Protein AF-A0A2X3EWA4-F1 (afdb_monomer_lite)

Radius of gyration: 13.62 Å; chains: 1; bounding box: 33×16×35 Å

Secondary structure (DSSP, 8-state):
-EEEEETTEEEEEEEEEEETT-TTSPEEEEEEEETTS-EEEEEEEE--PPTTT-

pL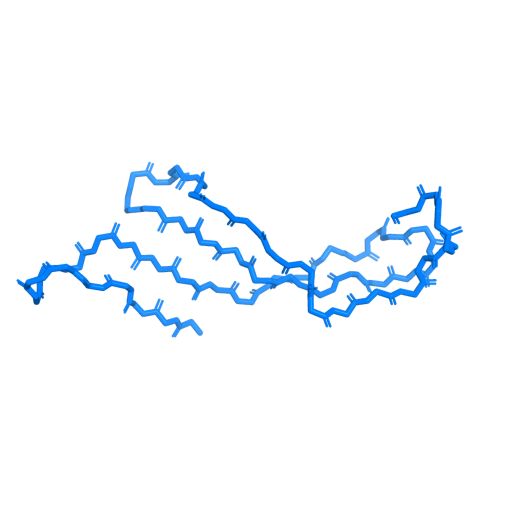DDT: mean 93.07, std 6.24, range [68.31, 98.06]

Foldseek 3Di:
DAFDDDPNHTFWDWDWDWDQPDPQGIWIKIWIDGPVGHTPDMDTPDDDDDPPPD

Structure (mmCIF, N/CA/C/O backbone):
data_AF-A0A2X3EWA4-F1
#
_entry.id   AF-A0A2X3EWA4-F1
#
loop_
_atom_site.group_PDB
_atom_site.id
_atom_site.type_symbol
_atom_site.label_atom_id
_atom_site.label_alt_id
_atom_site.label_comp_id
_atom_site.label_asym_id
_atom_site.label_entity_id
_atom_site.label_seq_id
_atom_site.pdbx_PDB_ins_code
_atom_site.Cartn_x
_atom_site.Cartn_y
_atom_site.Cartn_z
_a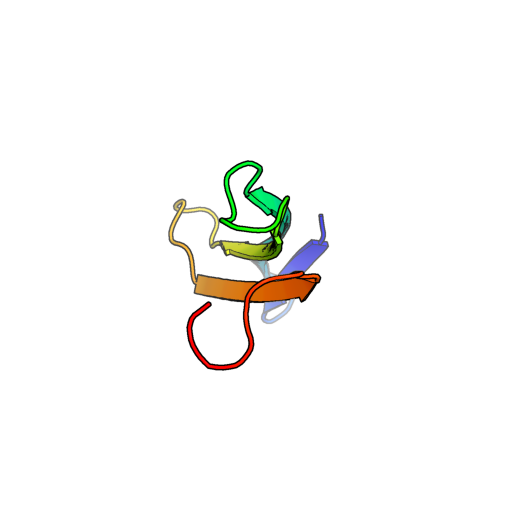tom_site.occupancy
_atom_site.B_iso_or_equiv
_atom_site.auth_seq_id
_atom_site.auth_comp_id
_atom_site.auth_asym_id
_atom_site.auth_atom_id
_atom_site.pdbx_PDB_model_num
ATOM 1 N N . MET A 1 1 ? -9.508 -5.136 -1.738 1.00 90.69 1 MET A N 1
ATOM 2 C CA . MET A 1 1 ? -9.819 -4.063 -0.764 1.00 90.69 1 MET A CA 1
ATOM 3 C C . MET A 1 1 ? -10.104 -4.695 0.587 1.00 90.69 1 MET A C 1
ATOM 5 O O . MET A 1 1 ? -10.904 -5.621 0.657 1.00 90.69 1 MET A O 1
ATOM 9 N N . TRP A 1 2 ? -9.458 -4.201 1.637 1.00 96.88 2 TRP A N 1
ATOM 10 C CA . TRP A 1 2 ? -9.578 -4.685 3.013 1.00 96.88 2 TRP A CA 1
ATOM 11 C C . TRP A 1 2 ? -9.990 -3.537 3.932 1.00 96.88 2 TRP A C 1
ATOM 13 O O . TRP A 1 2 ? -9.549 -2.411 3.730 1.00 96.88 2 TRP A O 1
ATOM 23 N N . ILE A 1 3 ? -10.813 -3.812 4.946 1.00 97.31 3 ILE A N 1
ATOM 24 C CA . ILE A 1 3 ? -11.246 -2.804 5.924 1.00 97.31 3 ILE A CA 1
ATOM 25 C C . ILE A 1 3 ? -10.384 -2.907 7.180 1.00 97.31 3 ILE A C 1
ATOM 27 O O . ILE A 1 3 ? -10.342 -3.956 7.823 1.00 97.31 3 ILE A O 1
ATOM 31 N N . ALA A 1 4 ? -9.734 -1.806 7.549 1.00 96.88 4 ALA A N 1
ATOM 32 C CA . ALA A 1 4 ? -9.017 -1.679 8.807 1.00 96.88 4 ALA A CA 1
ATOM 33 C C . ALA A 1 4 ? -10.008 -1.369 9.935 1.00 96.88 4 ALA A C 1
ATOM 35 O O . ALA A 1 4 ? -10.881 -0.506 9.797 1.00 96.88 4 ALA A O 1
ATOM 36 N N . LYS A 1 5 ? -9.864 -2.064 11.065 1.00 97.12 5 LYS A N 1
ATOM 37 C CA . LYS A 1 5 ? -10.707 -1.883 12.249 1.00 97.12 5 LYS A CA 1
ATOM 38 C C . LYS A 1 5 ? -9.853 -1.625 13.486 1.00 97.12 5 LYS A C 1
ATOM 40 O O . LYS A 1 5 ? -8.784 -2.208 13.627 1.00 97.12 5 LYS A O 1
ATOM 45 N N . ASN A 1 6 ? -10.363 -0.797 14.391 1.00 95.56 6 ASN A N 1
ATOM 46 C CA . ASN A 1 6 ? -9.846 -0.630 15.746 1.00 95.56 6 ASN A CA 1
ATOM 47 C C . ASN A 1 6 ? -11.005 -0.839 16.724 1.00 95.56 6 ASN A C 1
ATOM 49 O O . ASN A 1 6 ? -11.998 -0.118 16.640 1.00 95.56 6 ASN A O 1
ATOM 53 N N . ASN A 1 7 ? -10.904 -1.833 17.611 1.00 96.38 7 ASN A N 1
ATOM 54 C CA . ASN A 1 7 ? -11.997 -2.254 18.499 1.00 96.38 7 ASN A CA 1
ATOM 55 C C . ASN A 1 7 ? -13.324 -2.449 17.738 1.00 96.38 7 ASN A C 1
ATOM 57 O O . ASN A 1 7 ? -14.330 -1.818 18.053 1.00 96.38 7 ASN A O 1
ATOM 61 N N . ASP A 1 8 ? -13.281 -3.241 16.660 1.00 95.75 8 ASP A N 1
ATOM 62 C CA . ASP A 1 8 ? -14.390 -3.521 15.729 1.00 95.75 8 ASP A CA 1
ATOM 63 C C . ASP A 1 8 ? -14.977 -2.329 14.959 1.00 95.75 8 ASP A C 1
ATOM 65 O O . ASP A 1 8 ? -15.726 -2.526 13.997 1.00 95.75 8 ASP A O 1
ATOM 69 N N . ARG A 1 9 ? -14.576 -1.097 15.281 1.00 97.25 9 ARG A N 1
ATOM 70 C CA . ARG A 1 9 ? -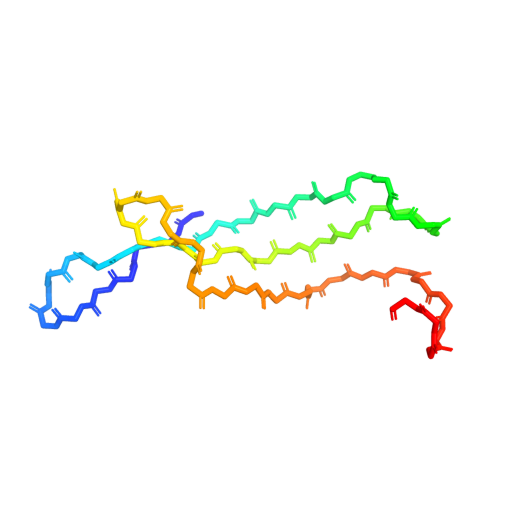14.956 0.099 14.535 1.00 97.25 9 ARG A CA 1
ATOM 71 C C . ARG A 1 9 ? -14.110 0.209 13.262 1.00 97.25 9 ARG A C 1
ATOM 73 O O . ARG A 1 9 ? -12.883 0.268 13.367 1.00 97.25 9 ARG A O 1
ATOM 80 N N . PRO A 1 10 ? -14.720 0.283 12.065 1.00 97.19 10 PRO A N 1
ATOM 81 C CA . PRO A 1 10 ? -13.998 0.594 10.838 1.00 97.19 10 PRO A CA 1
ATOM 82 C C . PRO A 1 10 ? -13.324 1.964 10.950 1.00 97.19 10 PRO A C 1
ATOM 84 O O . PRO A 1 10 ? -13.979 2.952 11.284 1.00 97.19 10 PRO A O 1
ATOM 87 N N . ILE A 1 11 ? -12.028 2.021 10.657 1.00 97.31 11 ILE A N 1
ATOM 88 C CA . ILE A 1 11 ? -11.235 3.261 10.694 1.00 97.31 11 ILE A CA 1
ATOM 89 C C . ILE A 1 11 ? -10.663 3.650 9.329 1.00 97.31 11 ILE A C 1
ATOM 91 O O . ILE A 1 11 ? -10.238 4.785 9.149 1.00 97.31 11 ILE A O 1
ATOM 95 N N . GLY A 1 12 ? -10.675 2.735 8.363 1.00 97.88 12 GLY A N 1
ATOM 96 C CA . GLY A 1 12 ? -10.202 3.000 7.014 1.00 97.88 12 GLY A CA 1
ATOM 97 C C . GLY A 1 12 ? -10.198 1.745 6.159 1.00 97.88 12 GLY A C 1
ATOM 98 O O . GLY A 1 12 ? -10.692 0.689 6.566 1.00 97.88 12 GLY A O 1
ATOM 99 N N . ALA A 1 13 ? -9.613 1.856 4.977 1.00 98.06 13 ALA A N 1
ATOM 100 C CA . ALA A 1 13 ? -9.466 0.757 4.047 1.00 98.06 13 ALA A CA 1
ATOM 101 C C . ALA A 1 13 ? -8.079 0.741 3.413 1.00 98.06 13 ALA A C 1
ATOM 103 O O . ALA A 1 13 ? -7.446 1.779 3.241 1.00 98.06 13 ALA A O 1
ATOM 104 N N . VAL A 1 14 ? -7.645 -0.456 3.036 1.00 98.00 14 VAL A N 1
ATOM 105 C CA . VAL A 1 14 ? -6.482 -0.686 2.186 1.00 98.00 14 VAL A CA 1
ATOM 106 C C . VAL A 1 14 ? -6.975 -1.184 0.834 1.00 98.00 14 VAL A C 1
ATOM 108 O O . VAL A 1 14 ? -7.787 -2.112 0.759 1.00 98.00 14 VAL A O 1
ATOM 111 N N . MET A 1 15 ? -6.495 -0.579 -0.242 1.00 97.25 15 MET A N 1
ATOM 112 C CA . MET A 1 15 ? -6.829 -0.949 -1.613 1.00 97.25 15 MET A CA 1
ATOM 113 C C . MET A 1 15 ? -5.568 -1.101 -2.453 1.00 97.25 15 MET A C 1
ATOM 115 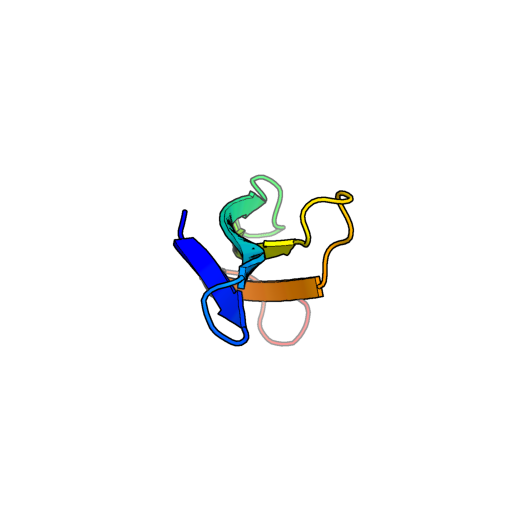O O . MET A 1 15 ? -4.576 -0.414 -2.224 1.00 97.25 15 MET A O 1
ATOM 119 N N . GLU A 1 16 ? -5.623 -2.030 -3.400 1.00 97.06 16 GLU A N 1
ATOM 120 C CA . GLU A 1 16 ? -4.613 -2.138 -4.446 1.00 97.06 16 GLU A CA 1
ATOM 121 C C . GLU A 1 16 ? -4.809 -0.982 -5.425 1.00 97.06 16 GLU A C 1
ATOM 123 O O . GLU A 1 16 ? -5.942 -0.632 -5.767 1.00 97.06 16 GLU A O 1
ATOM 128 N N . ALA A 1 17 ? -3.706 -0.382 -5.848 1.00 95.19 17 ALA A N 1
ATOM 129 C CA . ALA A 1 17 ? -3.676 0.667 -6.846 1.00 95.19 17 ALA A CA 1
ATOM 130 C C . ALA A 1 17 ? -2.491 0.442 -7.783 1.00 95.19 17 ALA A C 1
ATOM 132 O O . ALA A 1 17 ? -1.443 -0.060 -7.379 1.00 95.19 17 ALA A O 1
ATOM 133 N N . THR A 1 18 ? -2.655 0.863 -9.028 1.00 95.69 18 THR A N 1
ATOM 134 C CA . THR A 1 18 ? -1.593 0.835 -10.028 1.00 95.69 18 THR A CA 1
ATOM 135 C C . THR A 1 18 ? -1.295 2.266 -10.439 1.00 95.69 18 THR A C 1
ATOM 137 O O . THR A 1 18 ? -2.202 2.977 -10.871 1.00 95.69 18 THR A O 1
ATOM 140 N N . ALA A 1 19 ? -0.038 2.690 -10.324 1.00 92.62 19 ALA A N 1
ATOM 141 C CA . ALA A 1 19 ? 0.442 3.891 -10.995 1.00 92.62 19 ALA A CA 1
ATOM 142 C C . ALA A 1 19 ? 0.981 3.463 -12.373 1.00 92.62 19 ALA A C 1
ATOM 144 O O . ALA A 1 19 ? 2.022 2.805 -12.428 1.00 92.62 19 ALA A O 1
ATOM 145 N N . PRO A 1 20 ? 0.263 3.746 -13.477 1.00 86.44 20 PRO A N 1
ATOM 146 C CA . PRO A 1 20 ? 0.613 3.208 -14.793 1.00 86.44 20 PRO A CA 1
ATOM 147 C C . PRO A 1 20 ? 1.875 3.847 -15.388 1.00 86.44 20 PRO A C 1
ATOM 149 O O . PRO A 1 20 ? 2.550 3.211 -16.192 1.00 86.44 20 PRO A O 1
ATOM 152 N N . ASP A 1 21 ? 2.213 5.062 -14.954 1.00 84.19 21 ASP A N 1
ATOM 153 C CA . ASP A 1 21 ? 3.222 5.916 -15.585 1.00 84.19 21 ASP A CA 1
ATOM 154 C C . ASP A 1 21 ? 4.569 5.924 -14.837 1.00 84.19 21 ASP A C 1
ATOM 156 O O . ASP A 1 21 ? 5.256 6.945 -14.780 1.00 84.19 21 ASP A O 1
ATOM 160 N N . GLY A 1 22 ? 4.959 4.801 -14.225 1.00 79.94 22 GLY A N 1
ATOM 161 C CA . GLY A 1 22 ? 6.316 4.655 -13.691 1.00 79.94 22 GLY A CA 1
ATOM 162 C C . GLY A 1 22 ? 7.346 4.634 -14.824 1.00 79.94 22 GLY A C 1
ATOM 163 O O . GLY A 1 22 ? 7.068 4.159 -15.929 1.00 79.94 22 GLY A O 1
ATOM 164 N N . TYR A 1 23 ? 8.561 5.130 -14.570 1.00 79.94 23 TYR A N 1
ATOM 165 C CA . TYR A 1 23 ? 9.557 5.344 -15.632 1.00 79.94 23 TYR A CA 1
ATOM 166 C C . TYR A 1 23 ? 9.923 4.055 -16.385 1.00 79.94 23 TYR A C 1
ATOM 168 O O . TYR A 1 23 ? 10.228 4.077 -17.574 1.00 79.94 23 TYR A O 1
ATOM 176 N N . SER A 1 24 ? 9.885 2.919 -15.685 1.00 83.00 24 SER A N 1
ATOM 177 C CA . SER A 1 24 ? 10.188 1.586 -16.227 1.00 83.00 24 SER A CA 1
ATOM 178 C C . SER A 1 24 ? 8.967 0.657 -16.249 1.00 83.00 24 SER A C 1
ATOM 180 O O . SER A 1 24 ? 9.116 -0.561 -16.304 1.00 83.00 24 SER A O 1
ATOM 182 N N . GLY A 1 25 ? 7.758 1.223 -16.204 1.00 88.12 25 GLY A N 1
ATOM 183 C CA . GLY A 1 25 ? 6.496 0.488 -16.218 1.00 88.12 25 GLY A CA 1
ATOM 184 C C . GLY A 1 25 ? 5.639 0.732 -14.980 1.00 88.12 25 GLY A C 1
ATOM 185 O O . GLY A 1 25 ? 5.944 1.571 -14.136 1.00 88.12 25 GLY A O 1
ATOM 186 N N . ALA A 1 26 ? 4.542 -0.016 -14.886 1.00 92.38 26 ALA A N 1
ATOM 187 C CA . ALA A 1 26 ? 3.559 0.164 -13.830 1.00 92.38 26 ALA A CA 1
ATOM 188 C C . ALA A 1 26 ? 4.130 -0.145 -12.432 1.00 92.38 26 ALA A C 1
ATOM 190 O O . ALA A 1 26 ? 4.827 -1.144 -12.240 1.00 92.38 26 ALA A O 1
ATOM 191 N N . ILE A 1 27 ? 3.771 0.685 -11.451 1.00 93.94 27 ILE A N 1
ATOM 192 C CA . ILE A 1 27 ? 4.087 0.489 -10.031 1.00 93.94 27 ILE A CA 1
ATOM 193 C C . ILE A 1 27 ? 2.830 -0.022 -9.334 1.00 93.94 27 ILE A C 1
ATOM 195 O O . ILE A 1 27 ? 1.775 0.619 -9.389 1.00 93.94 27 ILE A O 1
ATOM 199 N N . GLN A 1 28 ? 2.944 -1.167 -8.667 1.00 96.19 28 GLN A N 1
ATOM 200 C CA . GLN A 1 28 ? 1.861 -1.738 -7.874 1.00 96.19 28 GLN A CA 1
ATOM 201 C C . GLN A 1 28 ? 1.975 -1.270 -6.428 1.00 96.19 28 GLN A C 1
ATOM 203 O O . GLN A 1 28 ? 3.044 -1.325 -5.811 1.00 96.19 28 GLN A O 1
ATOM 208 N N . LEU A 1 29 ? 0.858 -0.787 -5.899 1.00 96.06 29 LEU A N 1
ATOM 209 C CA . LEU A 1 29 ? 0.774 -0.109 -4.618 1.00 96.06 29 LEU A CA 1
ATOM 210 C C . LEU A 1 29 ? -0.346 -0.708 -3.774 1.00 96.06 29 LEU A C 1
ATOM 212 O O . LEU A 1 29 ? -1.422 -1.044 -4.265 1.00 96.06 29 LEU A O 1
ATOM 216 N N . LEU A 1 30 ? -0.128 -0.711 -2.467 1.00 97.25 30 LEU A N 1
ATOM 217 C CA . LEU A 1 30 ? -1.196 -0.690 -1.482 1.00 97.25 30 LEU A CA 1
ATOM 218 C C . LEU A 1 30 ? -1.367 0.741 -0.989 1.00 97.25 30 LEU A C 1
ATOM 220 O O . LEU A 1 30 ? -0.397 1.376 -0.575 1.00 97.25 30 LEU A O 1
ATOM 224 N N . VAL A 1 31 ? -2.601 1.232 -0.994 1.00 97.62 31 VAL A N 1
ATOM 225 C CA . VAL A 1 31 ? -2.969 2.553 -0.479 1.00 97.62 31 VAL A CA 1
ATOM 226 C C . VAL A 1 31 ? -3.907 2.366 0.700 1.00 97.62 31 VAL A C 1
ATOM 228 O O . VAL A 1 31 ? -4.954 1.734 0.569 1.00 97.62 31 VAL A O 1
ATOM 231 N N . ALA A 1 32 ? -3.529 2.916 1.851 1.00 97.94 32 ALA A N 1
ATOM 232 C CA . ALA A 1 32 ? -4.361 2.981 3.040 1.00 97.94 32 ALA A CA 1
ATOM 233 C C . ALA A 1 32 ? -4.978 4.377 3.151 1.00 97.94 32 ALA A C 1
ATOM 235 O O . ALA A 1 32 ? -4.251 5.370 3.127 1.00 97.94 32 ALA A O 1
ATOM 236 N N . ALA A 1 33 ? -6.293 4.461 3.320 1.00 98.06 33 ALA A N 1
ATOM 237 C CA . ALA A 1 33 ? -6.991 5.722 3.544 1.00 98.06 33 ALA A CA 1
ATOM 238 C C . ALA A 1 33 ? -8.049 5.591 4.644 1.00 98.06 33 ALA A C 1
ATOM 240 O O . ALA A 1 33 ? -8.645 4.524 4.817 1.00 98.06 33 ALA A O 1
ATOM 241 N N . ASP A 1 34 ? -8.281 6.672 5.386 1.00 97.50 34 ASP A N 1
ATOM 242 C CA . ASP A 1 34 ? -9.442 6.781 6.265 1.00 97.50 34 ASP A CA 1
ATOM 243 C C . ASP A 1 34 ? -10.722 7.078 5.460 1.00 97.50 34 ASP A C 1
ATOM 245 O O . ASP A 1 34 ? -10.694 7.348 4.257 1.00 97.50 34 ASP A O 1
ATOM 249 N N . PHE A 1 35 ? -11.877 7.030 6.125 1.00 95.94 35 PHE A N 1
ATOM 250 C CA . PHE A 1 35 ? -13.165 7.310 5.475 1.00 95.94 35 PHE A CA 1
ATOM 251 C C . PHE A 1 35 ? -13.434 8.800 5.214 1.00 95.94 35 PHE A C 1
ATOM 253 O O . PHE A 1 35 ? -14.445 9.127 4.597 1.00 95.94 35 PHE A O 1
ATOM 260 N N . SER A 1 36 ? -12.543 9.692 5.648 1.00 96.62 36 SER A N 1
ATOM 261 C CA . SER A 1 36 ? -12.565 11.115 5.292 1.00 96.62 36 SER A CA 1
ATOM 262 C C . SER A 1 36 ? -11.794 11.389 3.994 1.00 96.62 36 SER A C 1
ATOM 264 O O . SER A 1 36 ? -11.785 12.523 3.519 1.00 96.62 36 SER A O 1
ATOM 266 N N . GLY A 1 37 ? -11.157 10.365 3.410 1.00 94.00 37 GLY A N 1
ATOM 267 C CA . GLY A 1 37 ? -10.339 10.474 2.203 1.00 94.00 37 GLY A CA 1
ATOM 268 C C . GLY A 1 37 ? -8.874 10.822 2.476 1.00 94.00 37 GLY A C 1
ATOM 269 O O . GLY A 1 37 ? -8.123 11.063 1.532 1.00 94.00 37 GLY A O 1
ATOM 270 N N . THR A 1 38 ? -8.439 10.839 3.738 1.00 97.56 38 THR A N 1
ATOM 271 C CA . THR A 1 38 ? -7.036 11.074 4.092 1.00 97.56 38 THR A CA 1
ATOM 272 C C . THR A 1 38 ? -6.227 9.816 3.818 1.00 97.56 38 THR A C 1
ATOM 274 O O . THR A 1 38 ? -6.520 8.754 4.369 1.00 97.56 38 THR A O 1
ATOM 277 N N . VAL A 1 39 ? -5.168 9.926 3.014 1.00 97.06 39 VAL A N 1
ATOM 278 C CA . VAL A 1 39 ? -4.206 8.832 2.831 1.00 97.06 39 VAL A CA 1
ATOM 279 C C . VAL A 1 39 ? -3.382 8.677 4.109 1.00 97.06 39 VAL A C 1
ATOM 281 O O . VAL A 1 39 ? -2.668 9.588 4.518 1.00 97.06 39 VAL A O 1
ATOM 284 N N . LEU A 1 40 ? -3.487 7.508 4.736 1.00 97.06 40 LEU A N 1
ATOM 285 C CA . LEU A 1 40 ? -2.774 7.150 5.964 1.00 97.06 40 LEU A CA 1
ATOM 286 C C . LEU A 1 40 ? -1.394 6.552 5.675 1.00 97.06 40 LEU A C 1
ATOM 288 O O . LEU A 1 40 ? -0.512 6.575 6.529 1.00 97.06 40 LEU A O 1
ATOM 292 N N . GLY A 1 41 ? -1.207 5.997 4.478 1.00 96.62 41 GLY A N 1
ATOM 293 C CA . GLY A 1 41 ? 0.064 5.436 4.049 1.00 96.62 41 GLY A CA 1
ATOM 294 C C . GLY A 1 41 ? -0.030 4.748 2.696 1.00 96.62 41 GLY A C 1
ATOM 295 O O . GLY A 1 41 ? -1.116 4.434 2.205 1.00 96.62 41 GLY A O 1
ATOM 296 N N . THR A 1 42 ? 1.131 4.494 2.105 1.00 96.50 42 THR A N 1
ATOM 297 C CA . THR A 1 42 ? 1.265 3.726 0.868 1.00 96.50 42 THR A CA 1
ATOM 298 C C . THR A 1 42 ? 2.409 2.727 0.998 1.00 96.50 42 THR A C 1
ATOM 300 O O . THR A 1 42 ? 3.320 2.905 1.812 1.00 96.50 42 THR A O 1
ATOM 303 N N . ARG A 1 43 ? 2.360 1.646 0.221 1.00 96.19 43 ARG A N 1
ATOM 304 C CA . ARG A 1 43 ? 3.455 0.683 0.117 1.00 96.19 43 ARG A CA 1
ATOM 305 C C . ARG A 1 43 ? 3.563 0.162 -1.305 1.00 96.19 43 ARG A C 1
ATOM 307 O O . ARG A 1 43 ? 2.591 -0.374 -1.821 1.00 96.19 43 ARG A O 1
ATOM 314 N N . VAL A 1 44 ? 4.755 0.261 -1.887 1.00 95.19 44 VAL A N 1
ATOM 315 C CA . VAL A 1 44 ? 5.079 -0.401 -3.154 1.00 95.19 44 VAL A CA 1
ATOM 316 C C . VAL A 1 44 ? 5.161 -1.905 -2.912 1.00 95.19 44 VAL A C 1
ATOM 318 O O . VAL A 1 44 ? 5.875 -2.361 -2.013 1.00 95.19 44 VAL A O 1
ATOM 321 N N . THR A 1 45 ? 4.398 -2.672 -3.681 1.00 94.81 45 THR A N 1
ATOM 322 C CA . THR A 1 45 ? 4.446 -4.138 -3.680 1.00 94.81 45 THR A CA 1
ATOM 323 C C . THR A 1 45 ? 5.275 -4.673 -4.838 1.00 94.81 45 THR A C 1
ATOM 325 O O . THR A 1 45 ? 5.879 -5.730 -4.695 1.00 94.81 45 THR A O 1
ATOM 328 N N . GLU A 1 46 ? 5.337 -3.938 -5.949 1.00 93.62 46 GLU A N 1
ATOM 329 C CA . 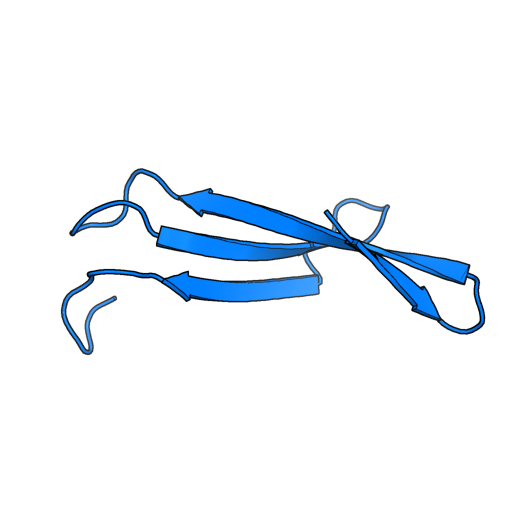GLU A 1 46 ? 6.125 -4.285 -7.131 1.00 93.62 46 GLU A CA 1
ATOM 330 C C . GLU A 1 46 ? 6.455 -3.023 -7.937 1.00 93.62 46 GLU A C 1
ATOM 332 O O . GLU A 1 46 ? 5.597 -2.157 -8.124 1.00 93.62 46 GLU A O 1
ATOM 337 N N . HIS A 1 47 ? 7.693 -2.923 -8.418 1.00 92.88 47 HIS A N 1
ATOM 338 C CA . HIS A 1 47 ? 8.130 -1.917 -9.382 1.00 92.88 47 HIS A CA 1
ATOM 339 C C . HIS A 1 47 ? 9.355 -2.437 -10.142 1.00 92.88 47 HIS A C 1
ATOM 341 O O . HIS A 1 47 ? 10.039 -3.352 -9.684 1.00 92.88 47 HIS A O 1
ATOM 347 N N . HIS A 1 48 ? 9.630 -1.833 -11.294 1.00 90.50 48 HIS A N 1
ATOM 348 C CA . HIS A 1 48 ? 10.760 -2.184 -12.158 1.00 90.50 48 HIS A CA 1
ATOM 349 C C . HIS A 1 48 ? 11.713 -1.002 -12.372 1.00 90.50 48 HIS A C 1
ATOM 351 O O . HIS A 1 48 ? 12.416 -0.942 -13.376 1.00 90.50 48 HIS A O 1
ATOM 357 N N . GLU A 1 49 ? 11.705 -0.028 -11.462 1.00 88.06 49 GLU A N 1
ATOM 358 C CA . GLU A 1 49 ? 12.506 1.186 -11.614 1.00 88.06 49 GLU A CA 1
ATOM 359 C C . GLU A 1 49 ? 13.995 0.941 -11.379 1.00 88.06 49 GLU A C 1
ATOM 361 O O . GLU A 1 49 ? 14.416 -0.054 -10.783 1.00 88.06 49 GLU A O 1
ATOM 366 N N . THR A 1 50 ? 14.807 1.879 -11.860 1.00 87.94 50 THR A N 1
ATOM 367 C CA . THR A 1 50 ? 16.254 1.820 -11.693 1.00 87.94 50 THR A CA 1
ATOM 368 C C . THR A 1 50 ? 16.609 1.878 -10.202 1.00 87.94 50 THR A C 1
ATOM 370 O O . THR A 1 50 ? 16.252 2.858 -9.537 1.00 87.94 50 THR A O 1
ATOM 373 N N . PRO A 1 51 ? 17.348 0.886 -9.665 1.00 82.00 51 PRO A N 1
ATOM 374 C CA . PRO A 1 51 ? 17.729 0.872 -8.259 1.00 82.00 51 PRO A CA 1
ATOM 375 C C . PRO A 1 51 ? 18.424 2.170 -7.835 1.00 82.00 51 PRO A C 1
ATOM 377 O O . PRO A 1 51 ? 19.435 2.562 -8.418 1.00 82.00 51 PRO A O 1
ATOM 380 N N . GLY A 1 52 ? 17.883 2.825 -6.805 1.00 86.06 52 GLY A N 1
ATOM 381 C CA . GLY A 1 52 ? 18.434 4.063 -6.246 1.00 86.06 52 GLY A CA 1
ATOM 382 C C . GLY A 1 52 ? 17.997 5.357 -6.942 1.00 86.06 52 GLY A C 1
ATOM 383 O O . GLY A 1 52 ? 18.490 6.416 -6.560 1.00 86.06 52 GLY A O 1
ATOM 384 N N . LEU A 1 53 ? 17.096 5.292 -7.930 1.00 80.38 53 LEU A N 1
ATOM 385 C CA . LEU A 1 53 ? 16.514 6.468 -8.595 1.00 80.38 53 LEU A CA 1
ATOM 386 C C . LEU A 1 53 ? 14.983 6.528 -8.507 1.00 80.38 53 LEU A C 1
ATOM 388 O O . LEU A 1 53 ? 14.446 7.635 -8.504 1.00 80.38 53 LEU A O 1
ATOM 392 N N . GLY A 1 54 ? 14.319 5.368 -8.460 1.00 68.31 54 GLY A N 1
ATOM 393 C CA . GLY A 1 54 ? 12.876 5.218 -8.238 1.00 68.31 54 GLY A CA 1
ATOM 394 C C . GLY A 1 54 ? 12.564 4.689 -6.849 1.00 68.31 54 GLY A C 1
ATOM 395 O O . GLY A 1 54 ? 13.328 3.804 -6.387 1.00 68.31 54 GLY A O 1
#

Organism: Klebsiella pneumoniae (NCBI:txid573)

InterPro domains:
  IPR007329 FMN-binding [PF04205] (22-54)
  IPR010209 Ion-translo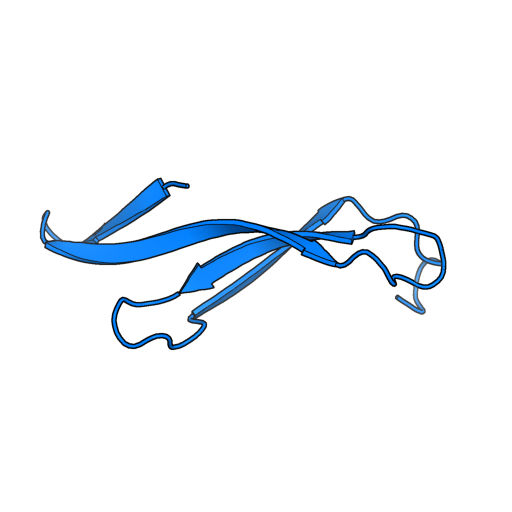cating oxidoreductase complex, subunit RnfG/RsxG [PTHR36118] (2-54)

Sequence (54 aa):
MWIAKNNDRPIGAVMEATAPDGYSGAIQLLVAADFSGTVLGTRVTEHHETPGLG